Protein AF-A0A9D4FPT4-F1 (afdb_monomer_lite)

Structure (mmCIF, N/CA/C/O backbone):
data_AF-A0A9D4FPT4-F1
#
_entry.id   AF-A0A9D4FPT4-F1
#
loop_
_atom_site.group_PDB
_atom_site.id
_a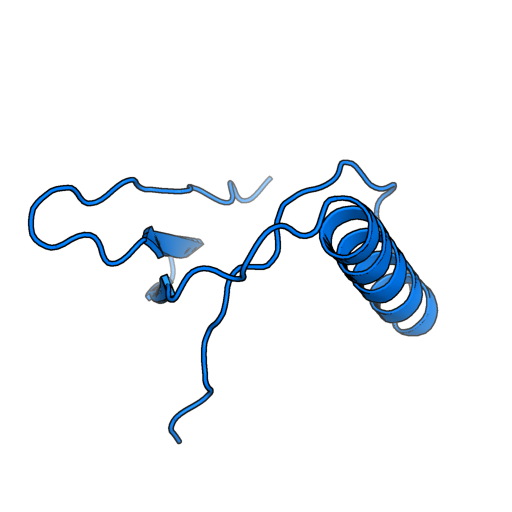tom_site.type_symbol
_atom_site.label_atom_id
_atom_site.label_alt_id
_atom_site.label_comp_id
_atom_site.label_asym_id
_atom_site.label_entity_id
_atom_site.label_seq_id
_atom_site.pdbx_PDB_ins_code
_atom_site.Cartn_x
_atom_site.Cartn_y
_atom_site.Cartn_z
_atom_site.occupancy
_atom_site.B_iso_or_equiv
_atom_site.auth_seq_id
_atom_site.auth_comp_id
_atom_site.auth_asym_id
_atom_site.auth_atom_id
_atom_site.pdbx_PDB_model_num
ATOM 1 N N . MET A 1 1 ? -12.866 -16.365 -5.662 1.00 40.16 1 MET A N 1
ATOM 2 C CA . MET A 1 1 ? -11.495 -16.330 -5.106 1.00 40.16 1 MET A CA 1
ATOM 3 C C . MET A 1 1 ? -11.392 -15.123 -4.193 1.00 40.16 1 MET A C 1
ATOM 5 O O . MET A 1 1 ? -11.295 -13.999 -4.679 1.00 40.16 1 MET A O 1
ATOM 9 N N . ASP A 1 2 ? -11.483 -15.350 -2.885 1.00 40.94 2 ASP A N 1
ATOM 10 C CA . ASP A 1 2 ? -11.444 -14.299 -1.866 1.00 40.94 2 ASP A CA 1
ATOM 11 C C . ASP A 1 2 ? -10.015 -13.785 -1.687 1.00 40.94 2 ASP A C 1
ATOM 13 O O . ASP A 1 2 ? -9.270 -14.198 -0.800 1.00 40.94 2 ASP A O 1
ATOM 17 N N . VAL A 1 3 ? -9.594 -12.884 -2.574 1.00 57.94 3 VAL A N 1
ATOM 18 C CA . VAL A 1 3 ? -8.351 -12.139 -2.376 1.00 57.94 3 VAL A CA 1
ATOM 19 C C . VAL A 1 3 ? -8.585 -11.216 -1.184 1.00 57.94 3 VAL A C 1
ATOM 21 O O . VAL A 1 3 ? -9.380 -10.286 -1.272 1.00 57.94 3 VAL A O 1
ATOM 24 N N . VAL A 1 4 ? -7.933 -11.470 -0.051 1.00 58.91 4 VAL A N 1
ATOM 25 C CA . VAL A 1 4 ? -8.016 -10.595 1.126 1.00 58.91 4 VAL A CA 1
ATOM 26 C C . VAL A 1 4 ? -7.427 -9.224 0.768 1.00 58.91 4 VAL A C 1
ATOM 28 O O . VAL A 1 4 ? -6.212 -9.082 0.614 1.00 58.91 4 VAL A O 1
ATOM 31 N N . ARG A 1 5 ? -8.284 -8.203 0.632 1.00 74.44 5 ARG A N 1
ATOM 32 C CA . ARG A 1 5 ? -7.896 -6.850 0.199 1.00 74.44 5 ARG A CA 1
ATOM 33 C C . ARG A 1 5 ? -7.687 -5.934 1.405 1.00 74.44 5 ARG A C 1
ATOM 35 O O . ARG A 1 5 ? -8.629 -5.487 2.058 1.00 74.44 5 ARG A O 1
ATOM 42 N N . ASN A 1 6 ? -6.419 -5.691 1.720 1.00 86.00 6 ASN A N 1
ATOM 43 C CA . ASN A 1 6 ? -5.998 -4.854 2.838 1.00 86.00 6 ASN A CA 1
ATOM 44 C C . ASN A 1 6 ? -5.154 -3.684 2.328 1.00 86.00 6 ASN A C 1
ATOM 46 O O . ASN A 1 6 ? -4.059 -3.890 1.806 1.00 86.00 6 ASN A O 1
ATOM 50 N N . TYR A 1 7 ? -5.629 -2.464 2.550 1.00 88.06 7 TYR A N 1
ATOM 51 C CA . TYR A 1 7 ? -4.901 -1.242 2.251 1.00 88.06 7 TYR A CA 1
ATOM 52 C C . TYR A 1 7 ? -3.854 -0.968 3.334 1.00 88.06 7 TYR A C 1
ATOM 54 O O . TYR A 1 7 ? -4.178 -0.905 4.525 1.00 88.06 7 TYR A O 1
ATOM 62 N N . ILE A 1 8 ? -2.594 -0.839 2.914 1.00 89.75 8 ILE A N 1
ATOM 63 C CA . ILE A 1 8 ? -1.453 -0.544 3.791 1.00 89.75 8 ILE A CA 1
ATOM 64 C C . ILE A 1 8 ? -1.257 0.971 3.892 1.00 89.75 8 ILE A C 1
ATOM 66 O O . ILE A 1 8 ? -1.158 1.493 4.999 1.00 89.75 8 ILE A O 1
ATOM 70 N N . GLY A 1 9 ? -1.243 1.656 2.746 1.00 88.06 9 GLY A N 1
ATOM 71 C CA . GLY A 1 9 ? -0.938 3.076 2.637 1.00 88.06 9 GLY A CA 1
ATOM 72 C C . GLY A 1 9 ? -0.497 3.462 1.226 1.00 88.06 9 GLY A C 1
ATOM 73 O O . GLY A 1 9 ? -0.388 2.601 0.351 1.00 88.06 9 GLY A O 1
ATOM 74 N N . THR A 1 10 ? -0.232 4.750 1.036 1.00 88.81 10 THR A N 1
ATOM 75 C CA . THR A 1 10 ? 0.291 5.357 -0.195 1.00 88.81 10 THR A CA 1
ATOM 76 C C . THR A 1 10 ? 1.594 6.079 0.108 1.00 88.81 10 THR A C 1
ATOM 78 O O . THR A 1 10 ? 1.747 6.656 1.185 1.00 88.81 10 THR A O 1
ATOM 81 N N . LEU A 1 11 ? 2.513 6.034 -0.849 1.00 90.69 11 LEU A N 1
ATOM 82 C CA . LEU A 1 11 ? 3.782 6.749 -0.836 1.00 90.69 11 LEU A CA 1
ATOM 83 C C . LEU A 1 11 ? 4.064 7.208 -2.265 1.00 90.69 11 LEU A C 1
ATOM 85 O O . LEU A 1 11 ? 3.732 6.475 -3.199 1.00 90.69 11 LEU A O 1
ATOM 89 N N . ASP A 1 12 ? 4.683 8.372 -2.423 1.00 90.06 12 ASP A N 1
ATOM 90 C CA . ASP A 1 12 ? 5.172 8.823 -3.721 1.00 90.06 12 ASP A CA 1
ATOM 91 C C . ASP A 1 12 ? 6.481 8.107 -4.053 1.00 90.06 12 ASP A C 1
ATOM 93 O O . ASP A 1 12 ? 7.433 8.100 -3.273 1.00 90.06 12 ASP A O 1
ATOM 97 N N . ILE A 1 13 ? 6.509 7.452 -5.211 1.00 88.06 13 ILE A N 1
ATOM 98 C CA . ILE A 1 13 ? 7.620 6.608 -5.658 1.00 88.06 13 ILE A CA 1
ATOM 99 C C . ILE A 1 13 ? 7.855 6.925 -7.134 1.00 88.06 13 ILE A C 1
ATOM 101 O O . ILE A 1 13 ? 6.876 7.089 -7.870 1.00 88.06 13 ILE A O 1
ATOM 105 N N . PRO A 1 14 ? 9.112 6.996 -7.606 1.00 90.00 14 PRO A N 1
ATOM 106 C CA . PRO A 1 14 ? 9.382 7.073 -9.037 1.00 90.00 14 PRO A CA 1
ATOM 107 C C . PRO A 1 14 ? 8.715 5.915 -9.790 1.00 90.00 14 PRO A C 1
ATOM 109 O O . PRO A 1 14 ? 8.575 4.811 -9.257 1.00 90.00 14 PRO A O 1
ATOM 112 N N . ARG A 1 15 ? 8.304 6.174 -11.039 1.00 91.12 15 ARG A N 1
ATOM 113 C CA . ARG A 1 15 ? 7.582 5.205 -11.873 1.00 91.12 15 ARG A CA 1
ATOM 114 C C . ARG A 1 15 ? 8.430 3.937 -12.065 1.00 91.12 15 ARG A C 1
ATOM 116 O O . ARG A 1 15 ? 9.462 4.017 -12.729 1.00 91.12 15 ARG A O 1
ATOM 123 N N . PRO A 1 16 ? 7.998 2.776 -11.544 1.00 92.25 16 PRO A N 1
ATOM 124 C CA . PRO A 1 16 ? 8.750 1.543 -11.705 1.00 92.25 16 PRO A CA 1
ATOM 125 C C . PRO A 1 16 ? 8.629 1.033 -13.145 1.00 92.25 16 PRO A C 1
ATOM 127 O O . PRO A 1 16 ? 7.543 1.025 -13.727 1.00 92.25 16 PRO A O 1
ATOM 130 N N . SER A 1 17 ? 9.750 0.592 -13.706 1.00 93.50 17 SER A N 1
ATOM 131 C CA . SER A 1 17 ? 9.853 0.065 -15.073 1.00 93.50 17 SER A CA 1
ATOM 132 C C . SER A 1 17 ? 9.924 -1.464 -15.110 1.00 93.50 17 SER A C 1
ATOM 134 O O . SER A 1 17 ? 9.515 -2.092 -16.087 1.00 93.50 17 SER A O 1
ATOM 136 N N . SER A 1 18 ? 10.398 -2.074 -14.020 1.00 95.44 18 SER A N 1
ATOM 137 C CA . SER A 1 18 ? 10.641 -3.510 -13.915 1.00 95.44 18 SER A CA 1
ATOM 138 C C . SER A 1 18 ? 9.848 -4.160 -12.778 1.00 95.44 18 SER A C 1
ATOM 140 O O . SER A 1 18 ? 9.516 -3.543 -11.765 1.00 95.44 18 SER A O 1
ATOM 142 N N . ARG A 1 19 ? 9.583 -5.469 -12.897 1.00 93.38 19 ARG A N 1
ATOM 143 C CA . ARG A 1 19 ? 8.932 -6.257 -11.832 1.00 93.38 19 ARG A CA 1
ATOM 144 C C . ARG A 1 19 ? 9.696 -6.178 -10.505 1.00 93.38 19 ARG A C 1
ATOM 146 O O . ARG A 1 19 ? 9.076 -6.189 -9.443 1.00 93.38 19 ARG A O 1
ATOM 153 N N . VAL A 1 20 ? 11.027 -6.112 -10.565 1.00 95.19 20 VAL A N 1
ATOM 154 C CA . VAL A 1 20 ? 11.89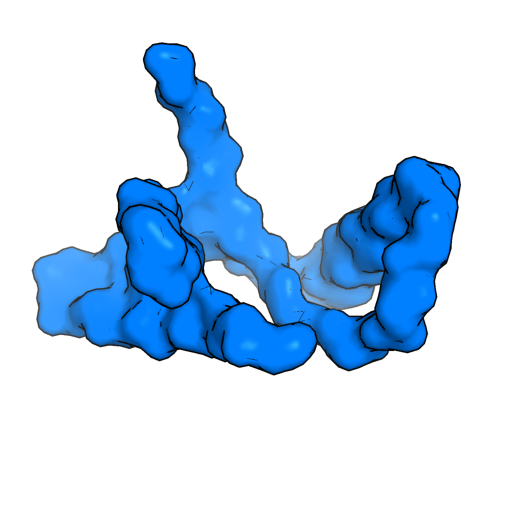3 -6.030 -9.380 1.00 95.19 20 VAL A CA 1
ATOM 155 C C . VAL A 1 20 ? 11.692 -4.697 -8.663 1.00 95.19 20 VAL A C 1
ATOM 157 O O . VAL A 1 20 ? 11.496 -4.691 -7.448 1.00 95.19 20 VAL A O 1
ATOM 160 N N . GLU A 1 21 ? 11.638 -3.591 -9.407 1.00 92.81 21 GLU A N 1
ATOM 161 C CA . GLU A 1 21 ? 11.335 -2.265 -8.857 1.00 92.81 21 GLU A CA 1
ATOM 162 C C . GLU A 1 21 ? 9.938 -2.201 -8.242 1.00 92.81 21 GLU A C 1
ATOM 164 O O . GLU A 1 21 ? 9.788 -1.664 -7.149 1.00 92.81 21 GLU A O 1
ATOM 169 N N . ILE A 1 22 ? 8.927 -2.811 -8.872 1.00 94.81 22 ILE A N 1
ATOM 170 C CA . ILE A 1 22 ? 7.565 -2.869 -8.309 1.00 94.81 22 ILE A CA 1
ATOM 171 C C . ILE A 1 22 ? 7.581 -3.557 -6.937 1.00 94.81 22 ILE A C 1
ATOM 173 O O . ILE A 1 22 ? 6.992 -3.065 -5.973 1.00 94.81 22 ILE A O 1
ATOM 177 N N . VAL A 1 23 ? 8.278 -4.691 -6.820 1.00 95.50 23 VAL A N 1
ATOM 178 C CA . VAL A 1 23 ? 8.385 -5.420 -5.548 1.00 95.50 23 VAL A CA 1
ATOM 179 C C . VAL A 1 23 ? 9.182 -4.618 -4.517 1.00 95.50 23 VAL A C 1
ATOM 181 O O . VAL A 1 23 ? 8.801 -4.597 -3.345 1.00 95.50 23 VAL A O 1
ATOM 184 N N . ALA A 1 24 ? 10.257 -3.944 -4.929 1.00 94.62 24 ALA A N 1
ATOM 185 C CA . ALA A 1 24 ? 11.031 -3.067 -4.056 1.00 94.62 24 ALA A CA 1
ATOM 186 C C . ALA A 1 24 ? 10.172 -1.902 -3.531 1.00 94.62 24 ALA A C 1
ATOM 188 O O . ALA A 1 24 ? 10.111 -1.691 -2.321 1.00 94.62 24 ALA A O 1
ATOM 189 N N . ALA A 1 25 ? 9.413 -1.236 -4.403 1.00 94.69 25 ALA A N 1
ATOM 190 C CA . ALA A 1 25 ? 8.472 -0.174 -4.060 1.00 94.69 25 ALA A CA 1
ATOM 191 C C . ALA A 1 25 ? 7.398 -0.646 -3.059 1.00 94.69 25 ALA A C 1
ATOM 193 O O . ALA A 1 25 ? 7.179 -0.017 -2.022 1.00 94.69 25 ALA A O 1
ATOM 194 N N . MET A 1 26 ? 6.786 -1.814 -3.296 1.00 94.94 26 MET A N 1
ATOM 195 C CA . MET A 1 26 ? 5.816 -2.406 -2.363 1.00 94.94 26 MET A CA 1
ATOM 196 C C . MET A 1 26 ? 6.431 -2.737 -0.997 1.00 94.94 26 MET A C 1
ATOM 198 O O . MET A 1 26 ? 5.771 -2.595 0.037 1.00 94.94 26 MET A O 1
ATOM 202 N N . ARG A 1 27 ? 7.692 -3.188 -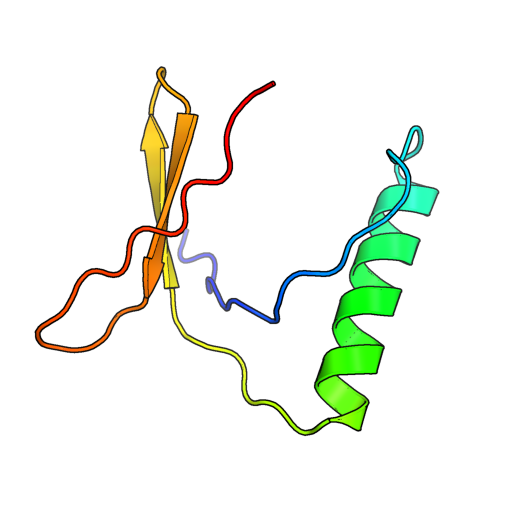0.972 1.00 95.25 27 ARG A N 1
ATOM 203 C CA . ARG A 1 27 ? 8.429 -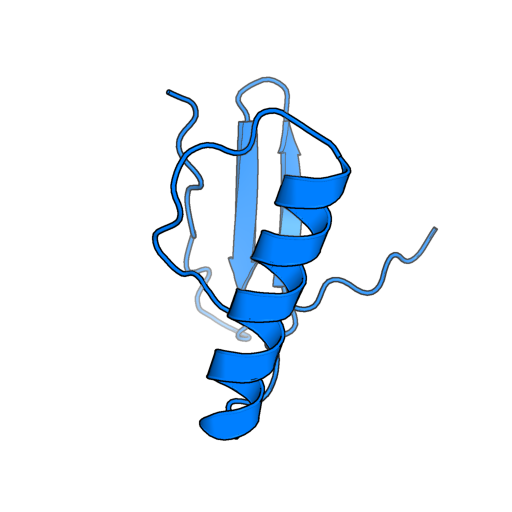3.440 0.275 1.00 95.25 27 ARG A CA 1
ATOM 204 C C . ARG A 1 27 ? 8.672 -2.143 1.042 1.00 95.25 27 ARG A C 1
ATOM 206 O O . ARG A 1 27 ? 8.415 -2.134 2.243 1.00 95.25 27 ARG A O 1
ATOM 213 N N . ILE A 1 28 ? 9.092 -1.072 0.365 1.00 94.19 28 ILE A N 1
ATOM 214 C CA . ILE A 1 28 ? 9.314 0.253 0.969 1.00 94.19 28 ILE A CA 1
ATOM 215 C C . ILE A 1 28 ? 8.037 0.739 1.663 1.00 94.19 28 ILE A C 1
ATOM 217 O O . ILE A 1 28 ? 8.057 0.944 2.878 1.00 94.19 28 ILE A O 1
ATOM 221 N N . ILE A 1 29 ? 6.906 0.791 0.940 1.00 94.75 29 ILE A N 1
ATOM 222 C CA . ILE A 1 29 ? 5.607 1.183 1.519 1.00 94.75 29 ILE A CA 1
ATOM 223 C C . ILE A 1 29 ? 5.287 0.313 2.741 1.00 94.75 29 ILE A C 1
ATOM 225 O O . ILE A 1 29 ? 4.900 0.801 3.801 1.00 94.75 29 ILE A O 1
ATOM 229 N N . ARG A 1 30 ? 5.466 -1.008 2.630 1.00 94.62 30 ARG A N 1
ATOM 230 C CA . ARG A 1 30 ? 5.153 -1.916 3.735 1.00 94.62 30 ARG A CA 1
ATOM 231 C C . ARG A 1 30 ? 5.991 -1.631 4.980 1.00 94.62 30 ARG A C 1
ATOM 233 O O . ARG A 1 30 ? 5.440 -1.682 6.079 1.00 94.62 30 ARG A O 1
ATOM 240 N N . TYR A 1 31 ? 7.292 -1.395 4.841 1.00 95.56 31 TYR A N 1
ATOM 241 C CA . TYR A 1 31 ? 8.168 -1.173 5.990 1.00 95.56 31 TYR A CA 1
ATOM 242 C C . TYR A 1 31 ? 7.942 0.185 6.639 1.00 95.56 31 TYR A C 1
ATOM 244 O O . TYR A 1 31 ? 7.923 0.253 7.865 1.00 95.56 31 TYR A O 1
ATOM 252 N N . GLU A 1 32 ? 7.674 1.226 5.855 1.00 94.69 32 GLU A N 1
ATOM 253 C CA . GLU A 1 32 ? 7.402 2.555 6.395 1.00 94.69 32 GLU A CA 1
ATOM 254 C C . GLU A 1 32 ? 6.130 2.569 7.257 1.00 94.69 32 GLU A C 1
ATOM 256 O O . GLU A 1 32 ? 6.134 3.034 8.399 1.00 94.69 32 GLU A O 1
ATOM 261 N N . PHE A 1 33 ? 5.048 1.960 6.763 1.00 94.75 33 PHE A N 1
ATOM 262 C CA . PHE A 1 33 ? 3.796 1.850 7.516 1.00 94.75 33 PHE A CA 1
ATOM 263 C C . PHE A 1 33 ? 3.889 0.842 8.675 1.00 94.75 33 PHE A C 1
ATOM 265 O O . PHE A 1 33 ? 3.198 1.006 9.684 1.00 94.75 33 PHE A O 1
ATOM 272 N N . LYS A 1 34 ? 4.773 -0.167 8.578 1.00 93.69 34 LYS A N 1
ATOM 273 C CA . LYS A 1 34 ? 5.093 -1.077 9.692 1.00 93.69 34 LYS A CA 1
ATOM 274 C C . LYS A 1 34 ? 5.847 -0.352 10.809 1.00 93.69 34 LYS A C 1
ATOM 276 O O . LYS A 1 34 ? 5.498 -0.550 11.968 1.00 93.69 34 LYS A O 1
ATOM 281 N N . ALA A 1 35 ? 6.834 0.480 10.475 1.00 95.00 35 ALA A N 1
ATOM 282 C CA . ALA A 1 35 ? 7.595 1.273 11.443 1.00 95.00 35 ALA A CA 1
ATOM 283 C C . ALA A 1 35 ? 6.697 2.278 12.180 1.00 95.00 35 ALA A C 1
ATOM 285 O O . ALA A 1 35 ? 6.830 2.460 13.384 1.00 95.00 35 ALA A O 1
ATOM 286 N N . LYS A 1 36 ? 5.710 2.847 11.477 1.00 95.12 36 LYS A N 1
ATOM 287 C CA . LYS A 1 36 ? 4.673 3.722 12.051 1.00 95.12 36 LYS A CA 1
ATOM 288 C C . LYS A 1 36 ? 3.572 2.965 12.821 1.00 95.12 36 LYS A C 1
ATOM 290 O O . LYS A 1 36 ? 2.646 3.595 13.321 1.00 95.12 36 LYS A O 1
ATOM 295 N N . ALA A 1 37 ? 3.631 1.629 12.890 1.00 91.81 37 ALA A N 1
ATOM 296 C CA . ALA A 1 37 ? 2.637 0.757 13.530 1.00 91.81 37 ALA A CA 1
ATOM 297 C C . ALA A 1 37 ? 1.178 0.979 13.063 1.00 91.81 37 ALA A C 1
ATOM 299 O O . ALA A 1 37 ? 0.219 0.700 13.789 1.00 91.81 37 ALA A O 1
ATOM 300 N N . ILE A 1 38 ? 0.986 1.449 11.826 1.00 90.56 38 ILE A N 1
ATOM 301 C CA . ILE A 1 38 ? -0.344 1.721 11.274 1.00 90.56 38 ILE A CA 1
ATOM 302 C C . ILE A 1 38 ? -0.983 0.395 10.848 1.00 90.56 38 ILE A C 1
ATOM 304 O O . ILE A 1 38 ? -0.462 -0.334 10.000 1.00 90.56 38 ILE A O 1
ATOM 308 N N . LYS A 1 39 ? -2.145 0.072 11.430 1.00 89.31 39 LYS A N 1
ATOM 309 C CA . LYS A 1 39 ? -2.905 -1.130 11.063 1.00 89.31 39 LYS A CA 1
ATOM 310 C C . LYS A 1 39 ? -3.469 -1.004 9.649 1.00 89.31 39 LYS A C 1
ATOM 312 O O . LYS A 1 39 ? -3.976 0.046 9.250 1.00 89.31 39 LYS A O 1
ATOM 317 N N . LYS A 1 40 ? -3.432 -2.117 8.915 1.00 89.44 40 LYS A N 1
ATOM 318 C CA . LYS A 1 40 ? -4.025 -2.212 7.579 1.00 89.44 40 LYS A CA 1
ATOM 319 C C . LYS A 1 40 ? -5.539 -2.032 7.655 1.00 89.44 40 LYS A C 1
ATOM 321 O O . LYS A 1 40 ? -6.174 -2.491 8.604 1.00 89.44 40 LYS A O 1
ATOM 326 N N . ARG A 1 41 ? -6.115 -1.395 6.640 1.00 87.56 41 ARG A N 1
ATOM 327 C CA . ARG A 1 41 ? -7.562 -1.173 6.540 1.00 87.56 41 ARG A CA 1
ATOM 328 C C . ARG A 1 41 ? -8.161 -2.181 5.571 1.00 87.56 41 ARG A C 1
ATOM 330 O O . ARG A 1 41 ? -7.634 -2.351 4.475 1.00 87.56 41 ARG A O 1
ATOM 337 N N . LYS A 1 42 ? -9.266 -2.821 5.955 1.00 85.19 42 LYS A N 1
ATOM 338 C CA . LYS A 1 42 ? -10.054 -3.632 5.024 1.00 85.19 42 LYS A CA 1
ATOM 339 C C . LYS A 1 42 ? -10.703 -2.701 4.001 1.00 85.19 42 LYS A C 1
ATOM 341 O O . LYS A 1 42 ? -11.326 -1.706 4.383 1.00 85.19 42 LYS A O 1
ATOM 346 N N . VAL A 1 43 ? -10.505 -3.007 2.728 1.00 84.88 43 VAL A N 1
ATOM 347 C CA . VAL A 1 43 ? -10.992 -2.201 1.608 1.00 84.88 43 VAL A CA 1
ATOM 348 C C . VAL A 1 43 ? -11.657 -3.087 0.571 1.00 84.88 43 VAL A C 1
ATOM 350 O O . VAL A 1 43 ? -11.266 -4.239 0.396 1.00 84.88 43 VAL A O 1
ATOM 353 N N . ASP A 1 44 ? -12.620 -2.522 -0.143 1.00 82.62 44 ASP A N 1
ATOM 354 C CA . ASP A 1 44 ? -13.207 -3.129 -1.330 1.00 82.62 44 ASP A CA 1
ATOM 355 C C . ASP A 1 44 ? -12.730 -2.395 -2.578 1.00 82.62 44 ASP A C 1
ATOM 357 O O . ASP A 1 44 ? -12.495 -1.187 -2.565 1.00 82.62 44 ASP A O 1
ATOM 361 N N . HIS A 1 45 ? -12.556 -3.148 -3.660 1.00 79.12 45 HIS A N 1
ATOM 362 C CA . HIS A 1 45 ? -12.075 -2.633 -4.934 1.00 79.12 45 HIS A CA 1
ATOM 363 C C . HIS A 1 45 ? -13.121 -2.947 -5.995 1.00 79.12 45 HIS A C 1
ATOM 365 O O . HIS A 1 45 ? -13.480 -4.110 -6.178 1.00 79.12 45 HIS A O 1
ATOM 371 N N . LEU A 1 46 ? -13.581 -1.920 -6.699 1.00 82.31 46 LEU A N 1
ATOM 372 C CA . LEU A 1 46 ? -14.446 -2.049 -7.860 1.00 82.31 46 LEU A CA 1
ATOM 373 C C . LEU A 1 46 ? -13.611 -1.781 -9.108 1.00 82.31 46 LEU A C 1
ATOM 375 O O . LEU A 1 46 ? -13.085 -0.684 -9.288 1.00 82.31 46 LEU A O 1
ATOM 379 N N . VAL A 1 47 ? -13.481 -2.802 -9.947 1.00 84.81 47 VAL A N 1
ATOM 380 C CA . VAL A 1 47 ? -12.770 -2.726 -11.224 1.00 84.81 47 VAL A CA 1
ATOM 381 C C . VAL A 1 47 ? -13.810 -2.566 -12.324 1.00 84.81 47 VAL A C 1
ATOM 383 O O . VAL A 1 47 ? -14.742 -3.362 -12.413 1.00 84.81 47 VAL A O 1
ATOM 386 N N . SER A 1 48 ? -13.665 -1.521 -13.129 1.00 84.69 48 SER A N 1
ATOM 387 C CA . SER A 1 48 ? -14.545 -1.191 -14.251 1.00 84.69 48 SER A CA 1
ATOM 388 C C . SER A 1 48 ? -13.716 -0.793 -15.470 1.00 84.69 48 SER A C 1
ATOM 390 O O . SER A 1 48 ? -12.508 -0.588 -15.351 1.00 84.69 48 SER A O 1
ATOM 392 N N . VAL A 1 49 ? -14.358 -0.669 -16.631 1.00 89.50 49 VAL A N 1
ATOM 393 C CA . VAL A 1 49 ? -13.693 -0.231 -17.871 1.00 89.50 49 VAL A CA 1
ATOM 394 C C . VAL A 1 49 ? -13.115 1.184 -17.720 1.00 89.50 49 VAL A C 1
ATOM 396 O O . VAL A 1 49 ? -12.032 1.456 -18.225 1.00 89.50 49 VAL A O 1
ATOM 399 N N . ASP A 1 50 ? -13.779 2.039 -16.938 1.00 85.69 50 ASP A N 1
ATOM 400 C CA . ASP A 1 50 ? -13.340 3.416 -16.675 1.00 85.69 50 ASP A CA 1
ATOM 401 C C . ASP A 1 50 ?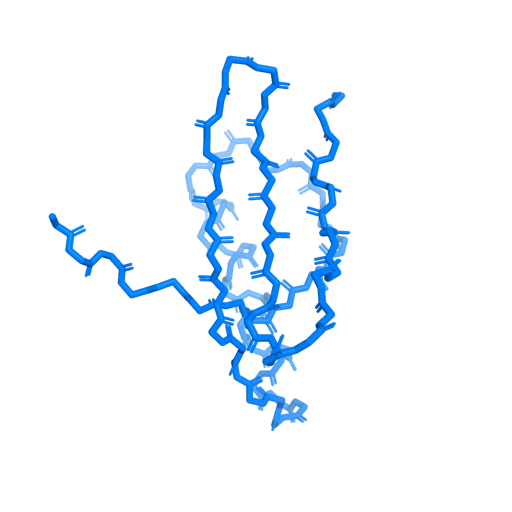 -12.140 3.499 -15.714 1.00 85.69 50 ASP A C 1
ATOM 403 O O . ASP A 1 50 ? -11.459 4.521 -15.642 1.00 85.69 50 ASP A O 1
ATOM 407 N N . GLY A 1 51 ? -11.866 2.436 -14.951 1.00 81.56 51 GLY A N 1
ATOM 408 C CA . GLY A 1 51 ? -10.774 2.399 -13.981 1.00 81.56 51 GLY A CA 1
ATOM 409 C C . GLY A 1 51 ? -11.094 1.622 -12.707 1.00 81.56 51 GLY A C 1
ATOM 410 O O . GLY A 1 51 ? -12.045 0.834 -12.634 1.00 81.56 51 GLY A O 1
ATOM 411 N N . VAL A 1 52 ? -10.267 1.850 -11.682 1.00 82.75 52 VAL A N 1
ATOM 412 C CA . VAL A 1 52 ? -10.327 1.148 -10.394 1.00 82.75 52 VAL A CA 1
ATOM 413 C C . VAL A 1 52 ? -10.717 2.116 -9.283 1.00 82.75 52 VAL A C 1
ATOM 415 O O . VAL A 1 52 ? -10.005 3.076 -8.997 1.00 82.75 52 VAL A O 1
ATOM 418 N N . ARG A 1 53 ? -11.832 1.826 -8.609 1.00 82.75 53 ARG A N 1
ATOM 419 C CA . ARG A 1 53 ? -12.288 2.560 -7.421 1.00 82.75 53 ARG A CA 1
ATOM 420 C C . ARG A 1 53 ? -12.003 1.745 -6.166 1.00 82.75 53 ARG A C 1
ATOM 422 O O . ARG A 1 53 ? -12.292 0.549 -6.130 1.00 82.75 53 ARG A O 1
ATOM 429 N N . VAL A 1 54 ? -11.453 2.386 -5.135 1.00 81.06 54 VAL A N 1
ATOM 430 C CA . VAL A 1 54 ? -11.163 1.747 -3.842 1.00 81.06 54 VAL A CA 1
ATOM 431 C C . VAL A 1 54 ? -11.991 2.401 -2.742 1.00 81.06 54 VAL A C 1
ATOM 433 O O . VAL A 1 54 ? -12.012 3.626 -2.608 1.00 81.06 54 VAL A O 1
ATOM 436 N N . TYR A 1 55 ? -12.653 1.571 -1.941 1.00 81.00 55 TYR A N 1
ATOM 437 C CA . TYR A 1 55 ? -13.548 1.983 -0.867 1.00 81.00 55 TYR A CA 1
ATOM 438 C C . TYR A 1 55 ? -13.048 1.467 0.478 1.00 81.00 55 TYR A C 1
ATOM 440 O O . TYR A 1 55 ? -12.724 0.289 0.631 1.00 81.00 55 TYR A O 1
ATOM 448 N N . VAL A 1 56 ? -13.031 2.333 1.492 1.00 79.50 56 VAL A N 1
ATOM 449 C CA . VAL A 1 56 ? -12.792 1.908 2.878 1.00 79.50 56 VAL A CA 1
ATOM 450 C C . VAL A 1 56 ? -14.117 1.500 3.510 1.00 79.50 56 VAL A C 1
ATOM 452 O O . VAL A 1 56 ? -15.026 2.321 3.627 1.00 79.50 56 VAL A O 1
ATOM 455 N N . CYS A 1 57 ? -14.219 0.254 3.977 1.00 65.62 57 CYS A N 1
ATOM 456 C CA . CYS A 1 57 ? -15.415 -0.246 4.651 1.00 65.62 57 CYS A CA 1
ATOM 457 C C . CYS A 1 57 ? -15.540 0.361 6.062 1.00 65.62 57 CYS A C 1
ATOM 459 O O . CYS A 1 57 ? -15.163 -0.256 7.058 1.00 65.62 57 CYS A O 1
ATOM 461 N N . LYS A 1 58 ? -16.071 1.582 6.175 1.00 58.66 58 LYS A N 1
ATOM 462 C CA . LYS A 1 58 ? -16.673 2.091 7.417 1.00 58.66 58 LYS A CA 1
ATOM 463 C C . LYS A 1 58 ? -18.180 2.062 7.243 1.00 58.66 58 LYS A C 1
ATOM 465 O O . LYS A 1 58 ? -18.678 2.569 6.245 1.00 58.66 58 LYS A O 1
ATOM 470 N N . TRP A 1 59 ? -18.890 1.530 8.235 1.00 41.09 59 TRP A N 1
ATOM 471 C CA . TRP A 1 59 ? -20.322 1.202 8.195 1.00 41.09 59 TRP A CA 1
ATOM 472 C C . TRP A 1 59 ? -21.287 2.308 7.714 1.00 41.09 59 TRP A C 1
ATOM 474 O O . TRP A 1 59 ? -22.456 1.999 7.530 1.00 41.09 59 TRP A O 1
ATOM 484 N N . LYS A 1 60 ? -20.858 3.563 7.489 1.00 45.62 60 LYS A N 1
ATOM 485 C CA . LYS A 1 60 ? -21.722 4.655 6.992 1.00 45.62 60 LYS A CA 1
ATOM 486 C C . LYS A 1 60 ? -21.058 5.718 6.088 1.00 45.62 60 LYS A C 1
ATOM 488 O O . LYS A 1 60 ? -21.719 6.702 5.778 1.00 45.62 60 LYS A O 1
ATOM 493 N N . LYS A 1 61 ? -19.787 5.596 5.668 1.00 42.53 61 LYS A N 1
ATOM 494 C CA . LYS A 1 61 ? -19.135 6.616 4.804 1.00 42.53 61 LYS A CA 1
ATOM 495 C C . LYS A 1 61 ? -18.163 5.985 3.810 1.00 42.53 61 LYS A C 1
ATOM 497 O O . LYS A 1 61 ? -17.083 5.535 4.190 1.00 42.53 61 LYS A O 1
ATOM 502 N N . VAL A 1 62 ? -18.563 5.985 2.542 1.00 48.62 62 VAL A N 1
ATOM 503 C CA . VAL A 1 62 ? -17.752 5.543 1.408 1.00 48.62 62 VAL A CA 1
ATOM 504 C C . VAL A 1 62 ? -16.784 6.671 1.055 1.00 48.62 62 VAL A C 1
ATOM 506 O O . VAL A 1 62 ? -17.134 7.603 0.341 1.00 48.62 62 VAL A O 1
ATOM 509 N N . HIS A 1 63 ? -15.569 6.627 1.602 1.00 50.03 63 HIS A N 1
ATOM 510 C CA . HIS A 1 63 ? -14.488 7.474 1.100 1.00 50.03 63 HIS A CA 1
ATOM 511 C C . HIS A 1 63 ? -13.931 6.820 -0.163 1.00 50.03 63 HIS A C 1
ATOM 513 O O . HIS A 1 63 ? -13.364 5.727 -0.087 1.00 50.03 63 HIS A O 1
ATOM 519 N N . ILE A 1 64 ? -14.143 7.475 -1.303 1.00 54.25 64 ILE A N 1
ATOM 520 C CA . ILE A 1 64 ? -13.579 7.077 -2.590 1.00 54.25 64 ILE A CA 1
ATOM 521 C C . ILE A 1 64 ? -12.115 7.507 -2.582 1.00 54.25 64 ILE A C 1
ATOM 523 O O . ILE A 1 64 ? -11.815 8.692 -2.463 1.00 54.25 64 ILE A O 1
ATOM 527 N N . VAL A 1 65 ? -11.207 6.542 -2.677 1.00 60.91 65 VAL A N 1
ATOM 528 C CA . VAL A 1 65 ? -9.819 6.822 -3.042 1.00 60.91 65 VAL A CA 1
ATOM 529 C C . VAL A 1 65 ? -9.741 6.573 -4.543 1.00 60.91 65 VAL A C 1
ATOM 531 O O . VAL A 1 65 ? -9.657 5.424 -4.980 1.00 60.91 65 VAL A O 1
ATOM 534 N N . GLU A 1 66 ? -9.893 7.633 -5.337 1.00 55.25 66 GLU A N 1
ATOM 535 C CA . GLU A 1 66 ? -9.704 7.553 -6.786 1.00 55.25 66 GLU A CA 1
ATOM 536 C C . GLU A 1 66 ? -8.210 7.417 -7.068 1.00 55.25 66 GLU A C 1
ATOM 538 O O . GLU A 1 66 ? -7.420 8.308 -6.759 1.00 55.25 66 GLU A O 1
ATOM 543 N N . ILE A 1 67 ? -7.810 6.285 -7.642 1.00 57.72 67 ILE A N 1
ATOM 544 C CA . ILE A 1 67 ? -6.471 6.125 -8.201 1.00 57.72 67 ILE A CA 1
ATOM 545 C C . ILE A 1 67 ? -6.613 6.537 -9.665 1.00 57.72 67 ILE A C 1
ATOM 547 O O . ILE A 1 67 ? -7.012 5.735 -10.506 1.00 57.72 67 ILE A O 1
ATOM 551 N N . PHE A 1 68 ? -6.424 7.830 -9.927 1.00 43.88 68 PHE A N 1
ATOM 552 C CA . PHE A 1 68 ? -6.622 8.428 -11.246 1.00 43.88 68 PHE A CA 1
ATOM 553 C C . PHE A 1 68 ? -5.724 7.749 -12.291 1.00 43.88 68 PHE A C 1
ATOM 555 O O . PHE A 1 68 ? -4.528 7.566 -12.066 1.00 43.88 68 PHE A O 1
ATOM 562 N N . ASN A 1 69 ? -6.308 7.402 -13.438 1.00 42.16 69 ASN A N 1
ATOM 563 C CA . ASN A 1 69 ? -5.578 6.966 -14.623 1.00 42.16 69 ASN A CA 1
ATOM 564 C C . ASN A 1 69 ? -5.037 8.229 -15.315 1.00 42.16 69 ASN A C 1
ATOM 566 O O . ASN A 1 69 ? -5.818 9.017 -15.854 1.00 42.16 69 ASN A O 1
ATOM 570 N N . ARG A 1 70 ? -3.724 8.456 -15.265 1.00 41.09 70 ARG A N 1
ATOM 571 C CA . ARG A 1 70 ? -3.032 9.358 -16.189 1.00 41.09 70 ARG A CA 1
ATOM 572 C C . ARG A 1 70 ? -1.681 8.765 -16.567 1.00 41.09 70 ARG A C 1
ATOM 574 O O . ARG A 1 70 ? -1.003 8.223 -15.664 1.00 41.09 70 ARG A O 1
#

Sequence (70 aa):
MDVVRNYIGTLDIPRPSSRVEIVAAMRIIRYEFKAKAIKKRKVDHLVSVDGVRVYVCKWKKVHIVEIFNR

Foldseek 3Di:
DPPQDWAQDDDDDPDDDDPVVVVVVVVVSNVVSVVVVPDTFRWDWDQDPQGIWIFGDDPPDTDTPDPDDD

Radius of gyration: 13.64 Å; chains: 1; bounding box: 34×26×31 Å

Organism: Dreissena polymorpha (NCBI:txid45954)

Secondary st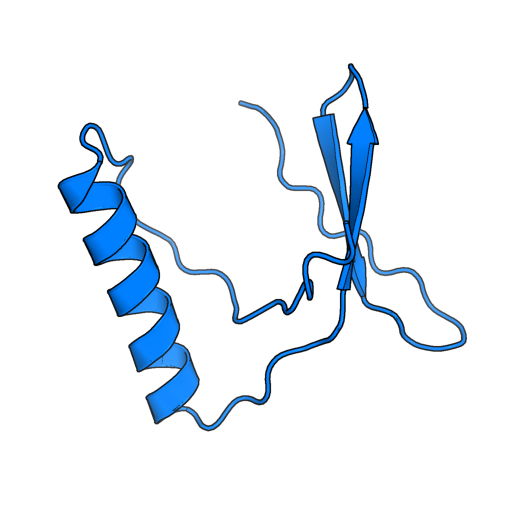ructure (DSSP, 8-state):
-----EE----------SHHHHHHHHHHHHHHHHHTTPPPEEEEEEEETTEEEEEE--TT---EEE----

InterPro domains:
  IPR011993 PH-like domain superfamily [G3DSA:2.30.29.30] (4-69)
  IPR051133 Adapter and Engulfment Domain-Containing Protein [PTHR11232] (7-58)

pLDDT: mean 79.3, std 18.16, range [40.16, 95.56]